Protein AF-A0A3C0EVC9-F1 (afdb_monomer_lite)

pLDDT: mean 76.82, std 20.49, range [36.91, 98.19]

Secondary structure (DSSP, 8-state):
------HHHHHHHGGGS-----THHHHHHHHHHHTTSSS----------------------HHHHHHHHHHHHTTS--EEEEE---GGG-SSSS-TTS--SSS--HHHHHHHT--EEEE------------

Radius of gyration: 25.75 Å; chains: 1; bounding box: 47×61×68 Å

Sequence (131 aa):
MLIGLDHSIYMKIQNYRVKSMNKSVLIKLIVSLWLFGLLVACGEPDPSGPIESSESDTAETEEQLIERAVAIHRRVITLDTHADINTENFTATRNYTEDLDTQVTLPKMEAGGLDVAWFIVYTGQGPLNSE

Structure (mmCIF, N/CA/C/O backbone):
data_AF-A0A3C0EVC9-F1
#
_entry.id   AF-A0A3C0EVC9-F1
#
loop_
_atom_site.group_PDB
_atom_site.id
_atom_site.type_symbol
_atom_site.label_atom_id
_atom_site.label_alt_id
_atom_site.label_comp_id
_atom_site.label_asym_id
_atom_site.label_entity_id
_atom_site.label_seq_id
_atom_site.pdbx_PDB_ins_code
_atom_site.Cartn_x
_atom_site.Cartn_y
_atom_site.Cartn_z
_atom_site.occupancy
_atom_site.B_iso_or_equiv
_atom_site.auth_seq_id
_atom_site.auth_comp_id
_atom_site.auth_asym_id
_atom_site.auth_atom_id
_atom_site.pdbx_PDB_model_num
ATOM 1 N N . MET A 1 1 ? -17.775 -30.521 6.315 1.00 36.91 1 MET A N 1
ATOM 2 C CA . MET A 1 1 ? -16.550 -31.203 6.778 1.00 36.91 1 MET A CA 1
ATOM 3 C C . MET A 1 1 ? -15.847 -30.233 7.709 1.00 36.91 1 MET A C 1
ATOM 5 O O . MET A 1 1 ? -15.376 -29.203 7.254 1.00 36.91 1 MET A O 1
ATOM 9 N N . LEU A 1 2 ? -15.968 -30.477 9.012 1.00 44.25 2 LEU A N 1
ATOM 10 C CA . LEU A 1 2 ? -15.430 -29.636 10.079 1.00 44.25 2 LEU A CA 1
ATOM 11 C C . LEU A 1 2 ? -13.937 -29.917 10.268 1.00 44.25 2 LEU A C 1
ATOM 13 O O . LEU A 1 2 ? -13.563 -31.073 10.429 1.00 44.25 2 LEU A O 1
ATOM 17 N N . ILE A 1 3 ? -13.147 -28.849 10.319 1.00 47.69 3 ILE A N 1
ATOM 18 C CA . ILE A 1 3 ? -12.010 -28.629 11.228 1.00 47.69 3 ILE A CA 1
ATOM 19 C C . ILE A 1 3 ? -11.871 -27.093 11.276 1.00 47.69 3 ILE A C 1
ATOM 21 O O . ILE A 1 3 ? -11.561 -26.485 10.265 1.00 47.69 3 ILE A O 1
ATOM 25 N N . GLY A 1 4 ? -12.230 -26.357 12.327 1.00 53.25 4 GLY A N 1
ATOM 26 C CA . GLY A 1 4 ? -12.262 -26.717 13.741 1.00 53.25 4 GLY A CA 1
ATOM 27 C C . GLY A 1 4 ? -10.970 -26.314 14.456 1.00 53.25 4 GLY A C 1
ATOM 28 O O . GLY A 1 4 ? -10.444 -27.103 15.227 1.00 53.25 4 GLY A O 1
ATOM 29 N N . LEU A 1 5 ? -10.458 -25.109 14.186 1.00 48.84 5 LEU A N 1
ATOM 30 C CA . LEU A 1 5 ? -9.557 -24.365 15.067 1.00 48.84 5 LEU A CA 1
ATOM 31 C C . LEU A 1 5 ? -10.212 -23.002 15.300 1.00 48.84 5 LEU A C 1
ATOM 33 O O . LEU A 1 5 ? -10.556 -22.307 14.347 1.00 48.84 5 LEU A O 1
ATOM 37 N N . ASP A 1 6 ? -10.457 -22.672 16.564 1.00 52.88 6 ASP A N 1
ATOM 38 C CA . ASP A 1 6 ? -11.093 -21.425 16.983 1.00 52.88 6 ASP A CA 1
ATOM 39 C C . ASP A 1 6 ? -10.295 -20.222 16.443 1.00 52.88 6 ASP A C 1
ATOM 41 O O . ASP A 1 6 ? -9.088 -20.106 16.681 1.00 52.88 6 ASP A O 1
ATOM 45 N N . HIS A 1 7 ? -10.962 -19.332 15.699 1.00 54.56 7 HIS A N 1
ATOM 46 C CA . HIS A 1 7 ? -10.379 -18.124 15.099 1.00 54.56 7 HIS A CA 1
ATOM 47 C C . HIS A 1 7 ? -9.677 -17.237 16.154 1.00 54.56 7 HIS A C 1
ATOM 49 O O . HIS A 1 7 ? -8.713 -16.536 15.841 1.00 54.56 7 HIS A O 1
ATOM 55 N N . SER A 1 8 ? -10.078 -17.371 17.426 1.00 49.19 8 SER A N 1
ATOM 56 C CA . SER A 1 8 ? -9.461 -16.754 18.607 1.00 49.19 8 SER A CA 1
ATOM 57 C C . SER A 1 8 ? -7.992 -17.163 18.843 1.00 49.19 8 SER A C 1
ATOM 59 O O . SER A 1 8 ? -7.197 -16.382 19.369 1.00 49.19 8 SER A O 1
ATOM 61 N N . ILE A 1 9 ? -7.577 -18.363 18.415 1.00 52.81 9 ILE A N 1
ATOM 62 C CA . ILE A 1 9 ? -6.213 -18.885 18.624 1.00 52.81 9 ILE A CA 1
ATOM 63 C C . ILE A 1 9 ? -5.240 -18.373 17.546 1.00 52.81 9 ILE A C 1
ATOM 65 O O . ILE A 1 9 ? -4.071 -18.125 17.845 1.00 52.81 9 ILE A O 1
ATOM 69 N N . TYR A 1 10 ? -5.707 -18.136 16.313 1.00 54.00 10 TYR A N 1
ATOM 70 C CA . TYR A 1 10 ? -4.834 -17.755 15.192 1.00 54.00 10 TYR A CA 1
ATOM 71 C C . TYR A 1 10 ? -4.351 -16.295 15.273 1.00 54.00 10 TYR A C 1
ATOM 73 O O . TYR A 1 10 ? -3.175 -16.027 15.026 1.00 54.00 10 TYR A O 1
ATOM 81 N N . MET A 1 11 ? -5.189 -15.354 15.730 1.00 49.53 11 MET A N 1
ATOM 82 C CA . MET A 1 11 ? -4.711 -13.991 16.028 1.00 49.53 11 MET A CA 1
ATOM 83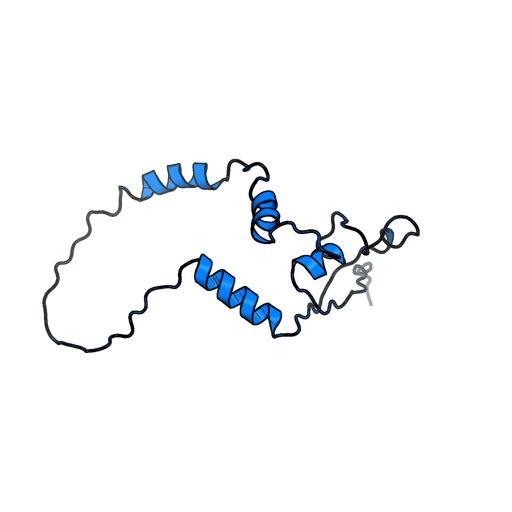 C C . MET A 1 11 ? -3.798 -13.929 17.265 1.00 49.53 11 MET A C 1
ATOM 85 O O . MET A 1 11 ? -2.955 -13.040 17.365 1.00 49.53 11 MET A O 1
ATOM 89 N N . LYS A 1 12 ? -3.885 -14.896 18.189 1.00 53.00 12 LYS A N 1
ATOM 90 C CA . LYS A 1 12 ? -3.031 -14.933 19.389 1.00 53.00 12 LYS A CA 1
ATOM 91 C C . LYS A 1 12 ? -1.573 -15.308 19.076 1.00 53.00 12 LYS A C 1
ATOM 93 O O . LYS A 1 12 ? -0.677 -14.893 19.805 1.00 53.00 12 LYS A O 1
ATOM 98 N N . ILE A 1 13 ? -1.321 -16.027 17.976 1.00 51.44 13 ILE A N 1
ATOM 99 C CA . ILE A 1 13 ? 0.022 -16.458 17.535 1.00 51.44 13 ILE A CA 1
ATOM 100 C C . ILE A 1 13 ? 0.825 -15.309 16.888 1.00 51.44 13 ILE A C 1
ATOM 102 O O . ILE A 1 13 ? 2.040 -15.247 17.067 1.00 51.44 13 ILE A O 1
ATOM 106 N N . GLN A 1 14 ? 0.177 -14.338 16.230 1.00 50.69 14 GLN A N 1
ATOM 107 C CA . GLN A 1 14 ? 0.863 -13.143 15.692 1.00 50.69 14 GLN A CA 1
ATOM 108 C C . GLN A 1 14 ? 1.334 -12.164 16.788 1.00 50.69 14 GLN A C 1
ATOM 110 O O . GLN A 1 14 ? 2.196 -11.324 16.542 1.00 50.69 14 GLN A O 1
ATOM 115 N N . ASN A 1 15 ? 0.845 -12.317 18.023 1.00 50.03 15 ASN A N 1
ATOM 116 C CA . ASN A 1 15 ? 1.226 -11.500 19.180 1.00 50.03 15 ASN A CA 1
ATOM 117 C C . ASN A 1 15 ? 2.526 -11.941 19.898 1.00 50.03 15 ASN A C 1
ATOM 119 O O . ASN A 1 15 ? 2.886 -11.337 20.905 1.00 50.03 15 ASN A O 1
ATOM 123 N N . TYR A 1 16 ? 3.261 -12.955 19.413 1.00 47.09 16 TYR A N 1
ATOM 124 C CA . TYR A 1 16 ? 4.503 -13.450 20.049 1.00 47.09 16 TYR A CA 1
ATOM 125 C C . TYR A 1 16 ? 5.789 -13.244 19.219 1.00 47.09 16 TYR A C 1
ATOM 127 O O . TYR A 1 16 ? 6.798 -13.918 19.440 1.00 47.09 16 TYR A O 1
ATOM 135 N N . ARG A 1 17 ? 5.807 -12.287 18.279 1.00 51.88 17 ARG A N 1
ATOM 136 C CA . ARG A 1 17 ? 7.041 -11.879 17.582 1.00 51.88 17 ARG A CA 1
ATOM 137 C C . ARG A 1 17 ? 7.903 -11.007 18.511 1.00 51.88 17 ARG A C 1
ATOM 13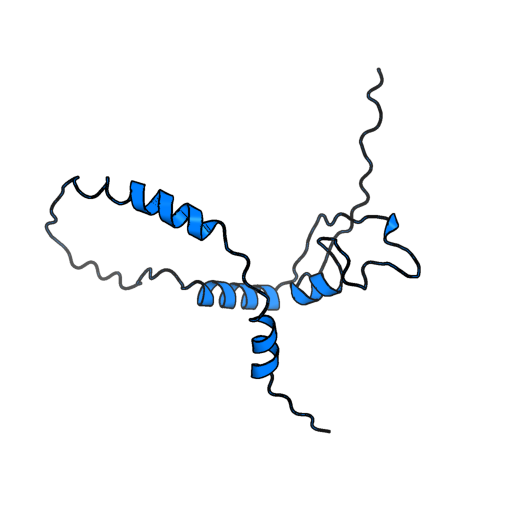9 O O . ARG A 1 17 ? 7.513 -9.906 18.882 1.00 51.88 17 ARG A O 1
ATOM 146 N N . VAL A 1 18 ? 9.058 -11.558 18.896 1.00 50.62 18 VAL A N 1
ATOM 147 C CA . VAL A 1 18 ? 10.167 -10.997 19.696 1.00 50.62 18 VAL A CA 1
ATOM 148 C C . VAL A 1 18 ? 10.188 -9.461 19.756 1.00 50.62 18 VAL A C 1
ATOM 150 O O . VAL A 1 18 ? 10.419 -8.775 18.761 1.00 50.62 18 VAL A O 1
ATOM 153 N N . LYS A 1 19 ? 9.986 -8.934 20.967 1.00 57.03 19 LYS A N 1
ATOM 154 C CA . LYS A 1 19 ? 9.992 -7.506 21.296 1.00 57.03 19 LYS A CA 1
ATOM 155 C C . LYS A 1 19 ? 11.416 -6.951 21.184 1.00 57.03 19 LYS A C 1
ATOM 157 O O . LYS A 1 19 ? 12.255 -7.204 22.045 1.00 57.03 19 LYS A O 1
ATOM 162 N N . SER A 1 20 ? 11.676 -6.183 20.130 1.00 50.34 20 SER A N 1
ATOM 163 C CA . SER A 1 20 ? 12.835 -5.290 20.059 1.00 50.34 20 SER A CA 1
ATOM 164 C C . SER A 1 20 ? 12.790 -4.322 21.246 1.00 50.34 20 SER A C 1
ATOM 166 O O . SER A 1 20 ? 11.722 -3.817 21.606 1.00 50.34 20 SER A O 1
ATOM 168 N N . MET A 1 21 ? 13.924 -4.097 21.912 1.00 65.06 21 MET A N 1
ATOM 169 C CA . MET A 1 21 ? 13.991 -3.152 23.022 1.00 65.06 21 MET A CA 1
ATOM 170 C C . MET A 1 21 ? 13.826 -1.737 22.458 1.00 65.06 21 MET A C 1
ATOM 172 O O . MET A 1 21 ? 14.735 -1.162 21.862 1.00 65.06 21 MET A O 1
ATOM 176 N N . ASN A 1 22 ? 12.609 -1.215 22.588 1.00 55.03 22 ASN A N 1
ATOM 177 C CA . ASN A 1 22 ? 12.179 0.007 21.927 1.00 55.03 22 ASN A CA 1
ATOM 178 C C . ASN A 1 22 ? 12.932 1.230 22.472 1.00 55.03 22 ASN A C 1
ATOM 180 O O . ASN A 1 22 ? 13.086 1.398 23.683 1.00 55.03 22 ASN A O 1
ATOM 184 N N . LYS A 1 23 ? 13.313 2.146 21.570 1.00 59.06 23 LYS A N 1
ATOM 185 C CA . LYS A 1 23 ? 13.918 3.469 21.852 1.00 59.06 23 LYS A CA 1
ATOM 186 C C . LYS A 1 23 ? 13.129 4.301 22.888 1.00 59.06 23 LYS A C 1
ATOM 188 O O . LYS A 1 23 ? 13.657 5.238 23.477 1.00 59.06 23 LYS A O 1
ATOM 193 N N . SER A 1 24 ? 11.890 3.907 23.177 1.00 51.00 24 SER A N 1
ATOM 194 C CA . SER A 1 24 ? 11.037 4.413 24.250 1.00 51.00 24 SER A CA 1
ATOM 195 C C . SER A 1 24 ? 11.520 4.098 25.673 1.00 51.00 24 SER A C 1
ATOM 197 O O . SER A 1 24 ? 11.150 4.824 26.587 1.00 51.00 24 SER A O 1
ATOM 199 N N . VAL A 1 25 ? 12.375 3.096 25.905 1.00 64.56 25 VAL A N 1
ATOM 200 C CA . VAL A 1 25 ? 13.014 2.884 27.225 1.00 64.56 25 VAL A CA 1
ATOM 201 C C . VAL A 1 25 ? 14.067 3.968 27.511 1.00 64.56 25 VAL A C 1
ATOM 203 O O . VAL A 1 25 ? 14.157 4.460 28.631 1.00 64.56 25 VAL A O 1
ATOM 206 N N . LEU A 1 26 ? 14.799 4.410 26.482 1.00 60.56 26 LEU A N 1
ATOM 207 C CA . LEU A 1 26 ? 15.804 5.478 26.562 1.00 60.56 26 LEU A CA 1
ATOM 208 C C . LEU A 1 26 ? 15.160 6.872 26.690 1.00 60.56 26 LEU A C 1
ATOM 210 O O . LEU A 1 26 ? 15.627 7.713 27.452 1.00 60.56 26 LEU A O 1
ATOM 214 N N . ILE A 1 27 ? 14.034 7.093 26.007 1.00 61.00 27 ILE A N 1
ATOM 215 C CA . ILE A 1 27 ? 13.242 8.331 26.107 1.00 61.00 27 ILE A CA 1
ATOM 216 C C . ILE A 1 27 ? 12.574 8.459 27.489 1.00 61.00 27 ILE A C 1
ATOM 218 O O . ILE A 1 27 ? 12.523 9.557 28.037 1.00 61.00 27 ILE A O 1
ATOM 222 N N . LYS A 1 28 ? 12.150 7.348 28.113 1.00 59.16 28 LYS A N 1
ATOM 223 C CA . LYS A 1 28 ? 11.598 7.333 29.484 1.00 59.16 28 LYS A CA 1
ATOM 224 C C . LYS A 1 28 ? 12.577 7.861 30.542 1.00 59.16 28 LYS A C 1
ATOM 226 O O . LYS A 1 28 ? 12.140 8.518 31.480 1.00 59.16 28 LYS A O 1
ATOM 231 N N . LEU A 1 29 ? 13.883 7.640 30.374 1.00 62.38 29 LEU A N 1
ATOM 232 C CA . LEU A 1 29 ? 14.920 8.161 31.278 1.00 62.38 29 LEU A CA 1
ATOM 233 C C . LEU A 1 29 ? 15.147 9.674 31.120 1.00 62.38 29 LEU A C 1
ATOM 235 O O . LEU A 1 29 ? 15.387 10.363 32.105 1.00 62.38 29 LEU A O 1
ATOM 239 N N . ILE A 1 30 ? 15.026 10.202 29.899 1.00 65.06 30 ILE A N 1
ATOM 240 C CA . ILE A 1 30 ? 15.231 11.631 29.607 1.00 65.06 30 ILE A CA 1
ATOM 241 C C . ILE A 1 30 ? 13.985 12.450 29.976 1.00 65.06 30 ILE A C 1
ATOM 243 O O . ILE A 1 30 ? 14.097 13.522 30.564 1.00 65.06 30 ILE A O 1
ATOM 247 N N . VAL A 1 31 ? 12.787 11.924 29.709 1.00 63.66 31 VAL A N 1
ATOM 248 C CA . VAL A 1 31 ? 11.512 12.570 30.068 1.00 63.66 31 VAL A CA 1
ATOM 249 C C . VAL A 1 31 ? 11.295 12.575 31.587 1.00 63.66 31 VAL A C 1
ATOM 251 O O . VAL A 1 31 ? 10.800 13.560 32.128 1.00 63.66 31 VAL A O 1
ATOM 254 N N . SER A 1 32 ? 11.764 11.544 32.301 1.00 63.41 32 SER A N 1
ATOM 255 C CA . SER A 1 32 ? 11.793 11.512 33.772 1.00 63.41 32 SER A CA 1
ATOM 256 C C . SER A 1 32 ? 12.609 12.656 34.391 1.00 63.41 32 SER A C 1
ATOM 258 O O . SER A 1 32 ? 12.326 13.045 35.522 1.00 63.41 32 SER A O 1
ATOM 260 N N . LEU A 1 33 ? 13.612 13.183 33.681 1.00 58.72 33 LEU A N 1
ATOM 261 C CA . LEU A 1 33 ? 14.462 14.284 34.145 1.00 58.72 33 LEU A CA 1
ATOM 262 C C . LEU A 1 33 ? 13.832 15.662 33.866 1.00 58.72 33 LEU A C 1
ATOM 264 O O . LEU A 1 33 ? 14.036 16.597 34.633 1.00 58.72 33 LEU A O 1
ATOM 268 N N . TRP A 1 34 ? 13.015 15.778 32.814 1.00 57.88 34 TRP A N 1
ATOM 269 C CA . TRP A 1 34 ? 12.258 16.996 32.489 1.00 57.88 34 TRP A CA 1
ATOM 270 C C . TRP A 1 34 ? 10.982 17.160 33.328 1.00 57.88 34 TRP A C 1
ATOM 272 O O . TRP A 1 34 ? 10.576 18.282 33.622 1.00 57.88 34 TRP A O 1
ATOM 282 N N . LEU A 1 35 ? 10.376 16.057 33.772 1.00 59.09 35 LEU A N 1
ATOM 283 C CA . LEU A 1 35 ? 9.112 16.072 3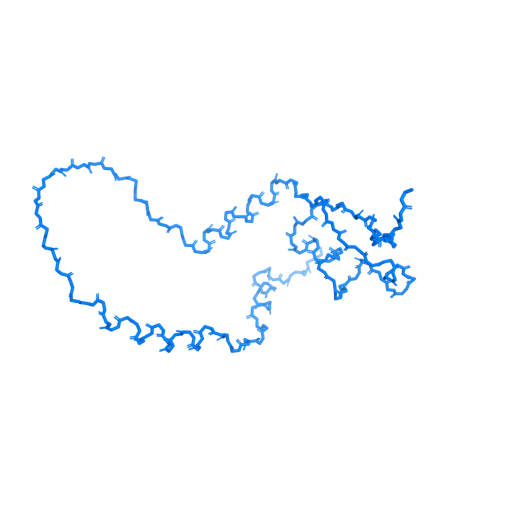4.515 1.00 59.09 35 LEU A CA 1
ATOM 284 C C . LEU A 1 35 ? 9.246 16.570 35.970 1.00 59.09 35 LEU A C 1
ATOM 286 O O . LEU A 1 35 ? 8.262 16.998 36.562 1.00 59.09 35 LEU A O 1
ATOM 290 N N . PHE A 1 36 ? 10.453 16.579 36.545 1.00 53.62 36 PHE A N 1
ATOM 291 C CA . PHE A 1 36 ? 10.676 17.072 37.912 1.00 53.62 36 PHE A CA 1
ATOM 292 C C . PHE A 1 36 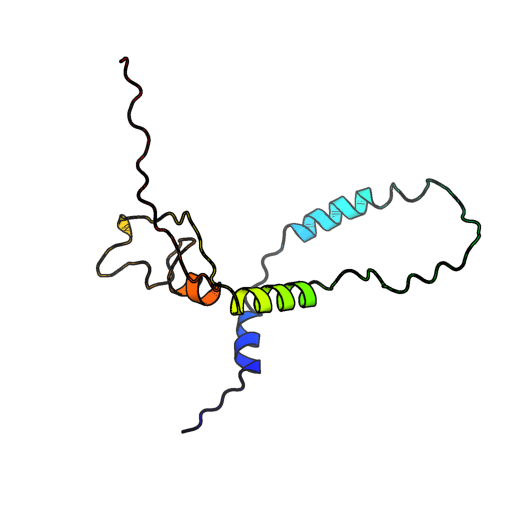? 10.788 18.609 38.001 1.00 53.62 36 PHE A C 1
ATOM 294 O O . PHE A 1 36 ? 10.649 19.175 39.082 1.00 53.62 36 PHE A O 1
ATOM 301 N N . GLY A 1 37 ? 11.024 19.299 36.877 1.00 57.72 37 GLY A N 1
ATOM 302 C CA . GLY A 1 37 ? 11.242 20.753 36.834 1.00 57.72 37 GLY A CA 1
ATOM 303 C C . GLY A 1 37 ? 9.979 21.615 36.706 1.00 57.72 37 GLY A C 1
ATOM 304 O O . GLY A 1 37 ? 10.071 22.829 36.857 1.00 57.72 37 GLY A O 1
ATOM 305 N N . LEU A 1 38 ? 8.806 21.026 36.439 1.00 54.84 38 LEU A N 1
ATOM 306 C CA . LEU A 1 38 ? 7.594 21.768 36.052 1.00 54.84 38 LEU A CA 1
ATOM 307 C C . LEU A 1 38 ? 6.460 21.734 37.098 1.00 54.84 38 LEU A C 1
ATOM 309 O O . LEU A 1 38 ? 5.302 21.936 36.749 1.00 54.84 38 LEU A O 1
ATOM 313 N N . LEU A 1 39 ? 6.763 21.451 38.370 1.00 57.72 39 LEU A N 1
ATOM 314 C CA . LEU A 1 39 ? 5.758 21.328 39.441 1.00 57.72 39 LEU A CA 1
ATOM 315 C C . LEU A 1 39 ? 5.618 22.558 40.359 1.00 57.72 39 LEU A C 1
ATOM 317 O O . LEU A 1 39 ? 4.944 22.469 41.379 1.00 57.72 39 LEU A O 1
ATOM 321 N N . VAL A 1 40 ? 6.200 23.718 40.031 1.00 59.91 40 VAL A N 1
ATOM 322 C CA . VAL A 1 40 ? 6.063 24.927 40.877 1.00 59.91 40 VAL A CA 1
ATOM 323 C C . VAL A 1 40 ? 5.790 26.188 40.044 1.00 59.91 40 VAL A C 1
ATOM 325 O O . VAL A 1 40 ? 6.607 27.102 39.990 1.00 59.91 40 VAL A O 1
ATOM 328 N N . ALA A 1 41 ? 4.624 26.254 39.396 1.00 50.38 41 ALA A N 1
ATOM 329 C CA . ALA A 1 41 ? 4.056 27.512 38.897 1.00 50.38 41 ALA A CA 1
ATOM 330 C C . ALA A 1 41 ? 2.533 27.536 39.154 1.00 50.38 41 ALA A C 1
ATOM 332 O O . ALA A 1 41 ? 1.798 26.691 38.653 1.00 50.38 41 ALA A O 1
ATOM 333 N N . CYS A 1 42 ? 2.108 28.462 40.017 1.00 52.97 42 CYS A N 1
ATOM 334 C CA . CYS A 1 42 ? 0.829 28.534 40.737 1.00 52.97 42 CYS A CA 1
ATOM 335 C C . CYS A 1 42 ? -0.423 28.919 39.920 1.00 52.97 42 CYS A C 1
ATOM 337 O O . CYS A 1 42 ? -0.319 29.620 38.917 1.00 52.97 42 CYS A O 1
ATOM 339 N N . GLY A 1 43 ? -1.605 28.620 40.490 1.00 43.03 43 GLY A N 1
ATOM 340 C CA . GLY A 1 43 ? -2.860 29.373 40.296 1.00 43.03 43 GLY A CA 1
ATOM 341 C C . GLY A 1 43 ? -4.119 28.622 40.772 1.00 43.03 43 GLY A C 1
ATOM 342 O O . GLY A 1 43 ? -4.477 27.617 40.172 1.00 43.03 43 GLY A O 1
ATOM 343 N N . GLU A 1 44 ? -4.771 29.087 41.847 1.00 61.22 44 GLU A N 1
ATOM 344 C CA . GLU A 1 44 ? -5.976 28.497 42.479 1.00 61.22 44 GLU A CA 1
ATOM 345 C C . GLU A 1 44 ? -7.291 28.726 41.682 1.00 61.22 44 GLU A C 1
ATOM 347 O O . GLU A 1 44 ? -7.354 29.665 40.885 1.00 61.22 44 GLU A O 1
ATOM 352 N N . PRO A 1 45 ? -8.355 27.914 41.899 1.00 58.91 45 PRO A N 1
ATOM 353 C CA . PRO A 1 45 ? -9.642 28.007 41.191 1.00 58.91 45 PRO A CA 1
ATOM 354 C C . PRO A 1 45 ? -10.763 28.651 42.037 1.00 58.91 45 PRO A C 1
ATOM 356 O O . PRO A 1 45 ? -10.832 28.364 43.229 1.00 58.91 45 PRO A O 1
ATOM 359 N N . ASP A 1 46 ? -11.688 29.428 41.437 1.00 48.81 46 ASP A N 1
ATOM 360 C CA . ASP A 1 46 ? -13.039 29.660 42.012 1.00 48.81 46 ASP A CA 1
ATOM 361 C C . ASP A 1 46 ? -14.077 30.243 40.993 1.00 48.81 46 ASP A C 1
ATOM 363 O O . ASP A 1 46 ? -13.688 30.574 39.870 1.00 48.81 46 ASP A O 1
ATOM 367 N N . PRO A 1 47 ? -15.400 30.356 41.289 1.00 63.16 47 PRO A N 1
ATOM 368 C CA . PRO A 1 47 ? -16.432 29.400 40.859 1.00 63.16 47 PRO A CA 1
ATOM 369 C C . PRO A 1 47 ? -17.684 30.090 40.250 1.00 63.16 47 PRO A C 1
ATOM 371 O O . PRO A 1 47 ? -18.176 31.081 40.783 1.00 63.16 47 PRO A O 1
ATOM 374 N N . SER A 1 48 ? -18.302 29.585 39.176 1.00 48.34 48 SER A N 1
ATOM 375 C CA . SER A 1 48 ? -19.752 29.811 38.933 1.00 48.34 48 SER A CA 1
ATOM 376 C C . SER A 1 48 ? -20.258 29.190 37.634 1.00 48.34 48 SER A C 1
ATOM 378 O O . SER A 1 48 ? -19.809 29.536 36.547 1.00 48.34 48 SER A O 1
ATOM 380 N N . GLY A 1 49 ? -21.296 28.360 37.767 1.00 51.09 49 GLY A N 1
ATOM 381 C CA . GLY A 1 49 ? -22.229 28.020 36.691 1.00 51.09 49 GLY A CA 1
ATOM 382 C C . GLY A 1 49 ? -22.334 26.518 36.420 1.00 51.09 49 GLY A C 1
ATOM 383 O O . GLY A 1 49 ? -21.353 25.918 35.988 1.00 51.09 49 GLY A O 1
ATOM 384 N N . PRO A 1 50 ? -23.509 25.888 36.610 1.00 49.44 50 PRO A N 1
ATOM 385 C CA . PRO A 1 50 ? -23.769 24.587 36.019 1.00 49.44 50 PRO A CA 1
ATOM 386 C C . PRO A 1 50 ? -23.996 24.798 34.518 1.00 49.44 50 PRO A C 1
ATOM 388 O O . PRO A 1 50 ? -25.066 25.239 34.102 1.00 49.44 50 PRO A O 1
ATOM 391 N N . ILE A 1 51 ? -22.979 24.513 33.707 1.00 50.56 51 ILE A N 1
ATOM 392 C CA . ILE A 1 51 ? -23.171 24.242 32.283 1.00 50.56 51 ILE A CA 1
ATOM 393 C C . ILE A 1 51 ? -23.308 22.730 32.160 1.00 50.56 51 ILE A C 1
ATOM 395 O O . ILE A 1 51 ? -22.328 21.988 32.208 1.00 50.56 51 ILE A O 1
ATOM 399 N N . GLU A 1 52 ? -24.552 22.284 32.025 1.00 54.84 52 GLU A N 1
ATOM 400 C CA . GLU A 1 52 ? -24.888 20.955 31.529 1.00 54.84 52 GLU A CA 1
ATOM 401 C C . GLU A 1 52 ? -24.390 20.856 30.076 1.00 54.84 52 GLU A C 1
ATOM 403 O O . GLU A 1 52 ? -25.054 21.246 29.121 1.00 54.84 52 GLU A O 1
ATOM 408 N N . SER A 1 53 ? -23.151 20.397 29.924 1.00 49.88 53 SER A N 1
ATOM 409 C CA . SER A 1 53 ? -22.577 19.917 28.667 1.00 49.88 53 SER A CA 1
ATOM 410 C C . SER A 1 53 ? -22.004 18.534 28.941 1.00 49.88 53 SER A C 1
ATOM 412 O O . SER A 1 53 ? -20.803 18.322 29.059 1.00 49.88 53 SER A O 1
ATOM 414 N N . SER A 1 54 ? -22.904 17.575 29.144 1.00 53.25 54 SER A N 1
ATOM 415 C CA . SER A 1 54 ? -22.550 16.164 29.255 1.00 53.25 54 SER A CA 1
ATOM 416 C C . SER A 1 54 ? -22.455 15.533 27.864 1.00 53.25 54 SER A C 1
ATOM 418 O O . SER A 1 54 ? -23.201 14.616 27.536 1.00 53.25 54 SER A O 1
ATOM 420 N N . GLU A 1 55 ? -21.535 16.017 27.042 1.00 54.03 55 GLU A N 1
ATOM 421 C CA . GLU A 1 55 ? -20.824 15.128 26.131 1.00 54.03 55 GLU A CA 1
ATOM 422 C C . GLU A 1 55 ? -19.409 15.074 26.679 1.00 54.03 55 GLU A C 1
ATOM 424 O O . GLU A 1 55 ? -18.610 15.992 26.514 1.00 54.03 55 GLU A O 1
ATOM 429 N N . SER A 1 56 ? -19.147 14.034 27.471 1.00 49.00 56 SER A N 1
ATOM 430 C CA . SER A 1 56 ? -17.801 13.741 27.925 1.00 49.00 56 SER A CA 1
ATOM 431 C C . SER A 1 56 ? -16.946 13.517 26.687 1.00 49.00 56 SER A C 1
ATOM 433 O O . SER A 1 56 ? -17.035 12.468 26.047 1.00 49.00 56 SER A O 1
ATOM 435 N N . ASP A 1 57 ? -16.111 14.501 26.385 1.00 59.44 57 ASP A N 1
ATOM 436 C CA . ASP A 1 57 ? -15.000 14.435 25.441 1.00 59.44 57 ASP A CA 1
ATOM 437 C C . ASP A 1 57 ? -13.900 13.524 26.026 1.00 59.44 57 ASP A C 1
ATOM 439 O O . ASP A 1 57 ? -12.741 13.891 26.222 1.00 59.44 57 ASP A O 1
ATOM 443 N N . THR A 1 58 ? -14.296 12.322 26.448 1.00 76.06 58 THR A N 1
ATOM 444 C CA . THR A 1 58 ? -13.370 11.261 26.806 1.00 76.06 58 THR A CA 1
ATOM 445 C C . THR A 1 58 ? -12.741 10.803 25.509 1.00 76.06 58 THR A C 1
ATOM 447 O O . THR A 1 58 ? -13.404 10.152 24.701 1.00 76.06 58 THR A O 1
ATOM 450 N N . ALA A 1 59 ? -11.474 11.175 25.320 1.00 86.81 59 ALA A N 1
ATOM 451 C CA . ALA A 1 59 ? -10.649 10.691 24.227 1.00 86.81 59 ALA A CA 1
ATOM 452 C C . ALA A 1 59 ? -10.816 9.172 24.086 1.00 86.81 59 ALA A C 1
ATOM 454 O O . ALA A 1 59 ? -10.749 8.434 25.075 1.00 86.81 59 ALA A O 1
ATOM 455 N N . GLU A 1 60 ? -11.067 8.719 22.858 1.00 92.69 60 GLU A N 1
ATOM 456 C CA . GLU A 1 60 ? -11.146 7.294 22.558 1.00 92.69 60 GLU A CA 1
ATOM 457 C C . GLU A 1 60 ? -9.840 6.593 22.964 1.00 92.69 60 GLU A C 1
ATOM 459 O O . GLU A 1 60 ? -8.743 7.151 22.871 1.00 92.69 60 GLU A O 1
ATOM 464 N N . THR A 1 61 ? -9.959 5.351 23.422 1.00 96.69 61 THR A N 1
ATOM 465 C CA . THR A 1 61 ? -8.800 4.478 23.639 1.00 96.69 61 THR A CA 1
ATOM 466 C C . THR A 1 61 ? -8.145 4.115 22.304 1.00 96.69 61 THR A C 1
ATOM 468 O O . THR A 1 61 ? -8.783 4.162 21.249 1.00 96.69 61 THR A O 1
ATOM 471 N N . GLU A 1 62 ? -6.873 3.716 22.335 1.00 96.81 62 GLU A N 1
ATOM 472 C CA . GLU A 1 62 ? -6.152 3.271 21.136 1.00 96.81 62 GLU A CA 1
ATOM 473 C C . GLU A 1 62 ? -6.865 2.084 20.467 1.00 96.81 62 GLU A C 1
ATOM 475 O O . GLU A 1 62 ? -6.998 2.036 19.244 1.00 96.81 62 GLU A O 1
ATOM 480 N N . GLU A 1 63 ? -7.414 1.167 21.263 1.00 97.25 63 GLU A N 1
ATOM 481 C CA . GLU A 1 63 ? -8.179 0.023 20.777 1.00 97.25 63 GLU A CA 1
ATOM 482 C C . GLU A 1 63 ? -9.459 0.449 20.044 1.00 97.25 63 GLU A C 1
ATOM 484 O O . GLU A 1 63 ? -9.751 -0.074 18.967 1.00 97.25 63 GLU A O 1
ATOM 489 N N . GLN A 1 64 ? -10.196 1.427 20.585 1.00 97.31 64 GLN A N 1
ATOM 490 C CA . GLN A 1 64 ? -11.399 1.977 19.947 1.00 97.31 64 GLN A CA 1
ATOM 491 C C . GLN A 1 64 ? -11.067 2.698 18.636 1.00 97.31 64 GLN A C 1
ATOM 493 O O . GLN A 1 64 ? -11.784 2.537 17.644 1.00 97.31 64 GLN A O 1
ATOM 498 N N . LEU A 1 65 ? -9.957 3.441 18.608 1.00 96.75 65 LEU A N 1
ATOM 499 C CA . LEU A 1 65 ? -9.464 4.103 17.403 1.00 96.75 65 LEU A CA 1
ATOM 500 C C . LEU A 1 65 ? -9.142 3.074 16.313 1.00 96.75 65 LEU A C 1
ATOM 502 O O . LEU A 1 65 ? -9.589 3.220 15.171 1.00 96.75 65 LEU A O 1
ATOM 506 N N . ILE A 1 66 ? -8.407 2.012 16.660 1.00 96.62 66 ILE A N 1
ATOM 507 C CA . ILE A 1 66 ? -8.035 0.939 15.728 1.00 96.62 66 ILE A CA 1
ATOM 508 C C . ILE A 1 66 ? -9.279 0.214 15.209 1.00 96.62 66 ILE A C 1
ATOM 510 O O . ILE A 1 66 ? -9.406 0.007 14.000 1.00 96.62 66 ILE A O 1
ATOM 514 N N . GLU A 1 67 ? -10.219 -0.150 16.084 1.00 97.50 67 GLU A N 1
ATOM 515 C CA . GLU A 1 67 ? -11.459 -0.824 15.685 1.00 97.50 67 GLU A CA 1
ATOM 516 C C . GLU A 1 67 ? -12.263 0.028 14.697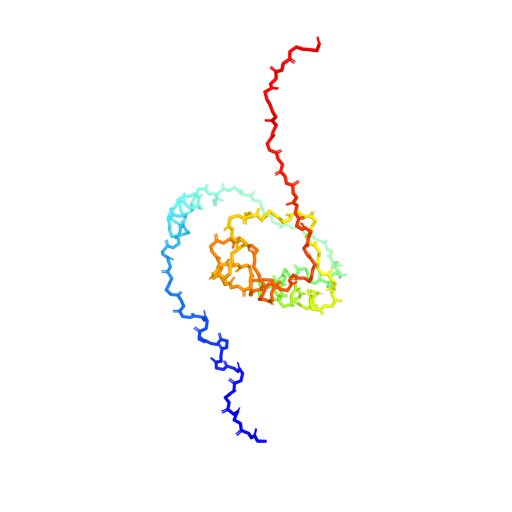 1.00 97.50 67 GLU A C 1
ATOM 518 O O . GLU A 1 67 ? -12.698 -0.457 13.645 1.00 97.50 67 GLU A O 1
ATOM 523 N N . ARG A 1 68 ? -12.397 1.325 14.988 1.00 97.06 68 ARG A N 1
ATOM 524 C CA . ARG A 1 68 ? -13.087 2.280 14.122 1.00 97.06 68 ARG A CA 1
ATOM 525 C C . ARG A 1 68 ? -12.386 2.435 12.774 1.00 97.06 68 ARG A C 1
ATOM 527 O O . ARG A 1 68 ? -13.062 2.429 11.742 1.00 97.06 68 ARG A O 1
ATOM 534 N N . ALA A 1 69 ? -11.056 2.526 12.758 1.00 96.69 69 ALA A N 1
ATOM 535 C CA . ALA A 1 69 ? -10.270 2.593 11.528 1.00 96.69 69 ALA A CA 1
ATOM 536 C C . ALA A 1 69 ? -10.466 1.335 10.665 1.00 96.69 69 ALA A C 1
ATOM 538 O O . ALA A 1 69 ? -10.812 1.445 9.488 1.00 96.69 69 ALA A O 1
ATOM 539 N N . VAL A 1 70 ? -10.356 0.139 11.251 1.00 95.94 70 VAL A N 1
ATOM 540 C CA . VAL A 1 70 ? -10.574 -1.134 10.540 1.00 95.94 70 VAL A CA 1
ATOM 541 C C . VAL A 1 70 ? -12.002 -1.227 9.991 1.00 95.94 70 VAL A C 1
ATOM 543 O O . VAL A 1 70 ? -12.204 -1.656 8.855 1.00 95.94 70 VAL A O 1
ATOM 546 N N . ALA A 1 71 ? -13.006 -0.791 10.755 1.00 97.38 71 ALA A N 1
ATOM 547 C CA . ALA A 1 71 ? -14.394 -0.772 10.300 1.00 97.38 71 ALA A CA 1
ATOM 548 C C . ALA A 1 71 ? -14.625 0.184 9.115 1.00 97.38 71 ALA A C 1
ATOM 550 O O . ALA A 1 71 ? -15.485 -0.081 8.274 1.00 97.38 71 ALA A O 1
ATOM 551 N N . ILE A 1 72 ? -13.892 1.298 9.030 1.00 97.31 72 ILE A N 1
ATOM 552 C CA . ILE A 1 72 ? -13.907 2.181 7.854 1.00 97.31 72 ILE A CA 1
ATOM 553 C C . ILE A 1 72 ? -13.233 1.484 6.670 1.00 97.31 72 ILE A C 1
ATOM 555 O O . ILE A 1 72 ? -13.876 1.350 5.632 1.00 97.31 72 ILE A O 1
ATOM 559 N N . HIS A 1 73 ? -12.010 0.972 6.843 1.00 96.81 73 HIS A N 1
ATOM 560 C CA . HIS A 1 73 ? -11.248 0.291 5.787 1.00 96.81 73 HIS A CA 1
ATOM 561 C C . HIS A 1 73 ? -12.009 -0.883 5.153 1.00 96.81 73 HIS A C 1
ATOM 563 O O . HIS A 1 73 ? -11.929 -1.080 3.952 1.00 96.81 73 HIS A O 1
ATOM 569 N N . ARG A 1 74 ? -12.825 -1.619 5.919 1.00 96.38 74 ARG A N 1
ATOM 570 C CA . ARG A 1 74 ? -13.660 -2.717 5.389 1.00 96.38 74 ARG A CA 1
ATOM 571 C C . ARG A 1 74 ? -14.832 -2.278 4.502 1.00 96.38 74 ARG A C 1
ATOM 573 O O . ARG A 1 74 ? -15.448 -3.128 3.867 1.00 96.38 74 ARG A O 1
ATOM 580 N N . ARG A 1 75 ? -15.221 -1.000 4.532 1.00 97.94 75 ARG A N 1
ATOM 581 C CA . ARG A 1 75 ? -16.409 -0.474 3.828 1.00 97.94 75 ARG A CA 1
ATOM 582 C C . ARG A 1 75 ? -16.065 0.414 2.638 1.00 97.94 75 ARG A C 1
ATOM 584 O O . ARG A 1 75 ? -16.959 0.732 1.858 1.00 97.94 75 ARG A O 1
ATOM 591 N N . VAL A 1 76 ? -14.819 0.861 2.540 1.00 98.00 76 VAL A N 1
ATOM 592 C CA . VAL A 1 76 ? -14.348 1.773 1.494 1.00 98.00 76 VAL A CA 1
ATOM 593 C C . VAL A 1 76 ? -13.409 1.036 0.552 1.00 98.00 76 VAL A C 1
ATOM 595 O O . VAL A 1 76 ? -12.824 0.036 0.942 1.00 98.00 76 VAL A O 1
ATOM 598 N N . ILE A 1 77 ? -13.260 1.557 -0.665 1.00 98.19 77 ILE A N 1
ATOM 599 C CA . ILE A 1 77 ? -12.194 1.135 -1.574 1.00 98.19 77 ILE A CA 1
ATOM 600 C C . ILE A 1 77 ? -10.975 1.989 -1.253 1.00 98.19 77 ILE A C 1
ATOM 602 O O . ILE A 1 77 ? -11.031 3.217 -1.374 1.00 98.19 77 ILE A O 1
ATOM 606 N N . THR A 1 78 ? -9.888 1.358 -0.838 1.00 98.00 78 THR A N 1
ATOM 607 C CA . THR A 1 78 ? -8.611 2.038 -0.642 1.00 98.00 78 THR A CA 1
ATOM 608 C C . THR A 1 78 ? -7.839 2.092 -1.954 1.00 98.00 78 THR A C 1
ATOM 610 O O . THR A 1 78 ? -7.791 1.136 -2.730 1.00 98.00 78 THR A O 1
ATOM 613 N N . LEU A 1 79 ? -7.246 3.250 -2.224 1.00 98.06 79 LEU A N 1
ATOM 614 C CA . LEU A 1 79 ? -6.502 3.484 -3.448 1.00 98.06 79 LEU A CA 1
ATOM 615 C C . LEU A 1 79 ? -5.208 4.217 -3.128 1.00 98.06 79 LEU A C 1
ATOM 617 O O . LEU A 1 79 ? -5.234 5.292 -2.529 1.00 98.06 79 LEU A O 1
ATOM 621 N N . ASP A 1 80 ? -4.099 3.646 -3.577 1.00 97.06 80 ASP A N 1
ATOM 622 C CA . ASP A 1 80 ? -2.800 4.302 -3.609 1.00 97.06 80 ASP A CA 1
ATOM 623 C C . ASP A 1 80 ? -2.507 4.772 -5.038 1.00 97.06 80 ASP A C 1
ATOM 625 O O . ASP A 1 80 ? -2.511 3.984 -5.987 1.00 97.06 80 ASP A O 1
ATOM 629 N N . THR A 1 81 ? -2.279 6.073 -5.204 1.00 96.88 81 THR A N 1
ATOM 630 C CA . THR A 1 81 ? -1.990 6.693 -6.502 1.00 96.88 81 THR A CA 1
ATOM 631 C C . THR A 1 81 ? -0.527 6.570 -6.927 1.00 96.88 81 THR A C 1
ATOM 633 O O . THR A 1 81 ? -0.198 6.992 -8.035 1.00 96.88 81 THR A O 1
ATOM 636 N N . HIS A 1 82 ? 0.367 6.079 -6.063 1.00 96.19 82 HIS A N 1
ATOM 637 C CA . HIS A 1 82 ? 1.798 6.046 -6.345 1.00 96.19 82 HIS A CA 1
ATOM 638 C C . HIS A 1 82 ? 2.506 4.882 -5.641 1.00 96.19 82 HIS A C 1
ATOM 640 O O . HIS A 1 82 ? 3.100 5.043 -4.578 1.00 96.19 82 HIS A O 1
ATOM 646 N N . ALA A 1 83 ? 2.495 3.714 -6.280 1.00 95.06 83 ALA A N 1
ATOM 647 C CA . ALA A 1 83 ? 3.233 2.547 -5.817 1.00 95.06 83 ALA A CA 1
ATOM 648 C C . ALA A 1 83 ? 4.463 2.292 -6.702 1.00 95.06 83 ALA A C 1
ATOM 650 O O . ALA A 1 83 ? 4.341 1.850 -7.849 1.00 95.06 83 ALA A O 1
ATOM 651 N N . ASP A 1 84 ? 5.648 2.550 -6.147 1.00 92.94 84 ASP A N 1
ATOM 652 C CA . ASP A 1 84 ? 6.925 2.228 -6.785 1.00 92.94 84 ASP A CA 1
ATOM 653 C C . ASP A 1 84 ? 7.118 0.712 -6.907 1.00 92.94 84 ASP A C 1
ATOM 655 O O . ASP A 1 84 ? 6.945 -0.051 -5.950 1.00 92.94 84 ASP A O 1
ATOM 659 N N . ILE A 1 85 ? 7.552 0.275 -8.088 1.00 91.88 85 ILE A N 1
ATOM 660 C CA . ILE A 1 85 ? 7.902 -1.117 -8.368 1.00 91.88 85 ILE A CA 1
ATOM 661 C C . ILE A 1 85 ? 9.293 -1.203 -8.997 1.00 91.88 85 ILE A C 1
ATOM 663 O O . ILE A 1 85 ? 9.696 -0.346 -9.780 1.00 91.88 85 ILE A O 1
ATOM 667 N N . ASN A 1 86 ? 10.029 -2.269 -8.680 1.00 91.81 86 ASN A N 1
ATOM 668 C CA . ASN A 1 86 ? 11.282 -2.588 -9.354 1.00 91.81 86 ASN A CA 1
ATOM 669 C C . ASN A 1 86 ? 11.006 -3.645 -10.430 1.00 91.81 86 ASN A C 1
ATOM 671 O O . ASN A 1 86 ? 10.564 -4.756 -10.126 1.00 91.81 86 ASN A O 1
ATOM 675 N N . THR A 1 87 ? 11.287 -3.303 -11.686 1.00 90.19 87 THR A N 1
ATOM 676 C CA . THR A 1 87 ? 11.106 -4.196 -12.838 1.00 90.19 87 THR A CA 1
ATOM 677 C C . THR A 1 87 ? 11.995 -5.441 -12.770 1.00 90.19 87 THR A C 1
ATOM 679 O O . THR A 1 87 ? 11.606 -6.488 -13.281 1.00 90.19 87 THR A O 1
ATOM 682 N N . GLU A 1 88 ? 13.122 -5.386 -12.055 1.00 92.31 88 GLU A N 1
ATOM 683 C CA . GLU A 1 88 ? 13.995 -6.540 -11.797 1.00 92.31 88 GLU A CA 1
ATOM 684 C C . GLU A 1 88 ? 13.291 -7.647 -10.999 1.00 92.31 88 GLU A C 1
ATOM 686 O O . GLU A 1 88 ? 13.680 -8.812 -11.072 1.00 92.31 88 GLU A O 1
ATOM 691 N N . ASN A 1 89 ? 12.227 -7.309 -10.260 1.00 94.12 89 ASN A N 1
ATOM 692 C CA . ASN A 1 89 ? 11.403 -8.283 -9.556 1.00 94.12 89 ASN A CA 1
ATOM 693 C C . ASN A 1 89 ? 10.360 -8.949 -10.466 1.00 94.12 89 ASN A C 1
ATOM 695 O O . ASN A 1 89 ? 9.577 -9.722 -9.954 1.00 94.12 89 ASN A O 1
ATOM 699 N N . PHE A 1 90 ? 10.267 -8.685 -11.771 1.00 91.56 90 PHE A N 1
ATOM 700 C CA . PHE A 1 90 ? 9.294 -9.369 -12.640 1.00 91.56 90 PHE A CA 1
ATOM 701 C C . PHE A 1 90 ? 9.942 -10.541 -13.378 1.00 91.56 90 PHE A C 1
ATOM 703 O O . PHE A 1 90 ? 10.124 -10.522 -14.594 1.00 91.56 90 PHE A O 1
ATOM 710 N N . THR A 1 91 ? 10.292 -11.585 -12.626 1.00 95.12 91 THR A N 1
ATOM 711 C CA . THR A 1 91 ? 10.872 -12.820 -13.173 1.00 95.12 91 THR A CA 1
ATOM 712 C C . THR A 1 91 ? 9.933 -14.010 -12.974 1.00 95.12 91 THR A C 1
ATOM 714 O O . THR A 1 91 ? 8.959 -13.948 -12.222 1.00 95.12 91 THR A O 1
ATOM 717 N N . ALA A 1 92 ? 10.237 -15.133 -13.629 1.00 95.56 92 ALA A N 1
ATOM 718 C CA . ALA A 1 92 ? 9.452 -16.361 -13.488 1.00 95.56 92 ALA A CA 1
ATOM 719 C C . ALA A 1 92 ? 9.458 -16.929 -12.056 1.00 95.56 92 ALA A C 1
ATOM 721 O O . ALA A 1 92 ? 8.521 -17.622 -11.674 1.00 95.56 92 ALA A O 1
ATOM 722 N N . THR A 1 93 ? 10.507 -16.657 -11.275 1.00 96.19 93 THR A N 1
ATOM 723 C CA . THR A 1 93 ? 10.718 -17.247 -9.941 1.00 96.19 93 THR A CA 1
ATOM 724 C C . THR A 1 93 ? 10.645 -16.244 -8.803 1.00 96.19 93 THR A C 1
ATOM 726 O O . THR A 1 93 ? 10.682 -16.650 -7.650 1.00 96.19 93 THR A O 1
ATOM 729 N N . ARG A 1 94 ? 10.614 -14.950 -9.117 1.00 95.69 94 ARG A N 1
ATOM 730 C CA . ARG A 1 94 ? 10.540 -13.865 -8.145 1.00 95.69 94 ARG A CA 1
ATOM 731 C C . ARG A 1 94 ? 9.617 -12.795 -8.691 1.00 95.69 94 ARG A C 1
ATOM 733 O O . ARG A 1 94 ? 9.928 -12.331 -9.789 1.00 95.69 94 ARG A O 1
ATOM 740 N N . ASN A 1 95 ? 8.538 -12.457 -7.976 1.00 96.00 95 ASN A N 1
ATOM 741 C CA . ASN A 1 95 ? 7.600 -11.374 -8.310 1.00 96.00 95 ASN A CA 1
ATOM 742 C C . ASN A 1 95 ? 6.623 -11.007 -7.179 1.00 96.00 95 ASN A C 1
ATOM 744 O O . ASN A 1 95 ? 6.585 -11.622 -6.124 1.00 96.00 95 ASN A O 1
ATOM 748 N N . TYR A 1 96 ? 5.820 -9.966 -7.403 1.00 96.06 96 TYR A N 1
ATOM 749 C CA . TYR A 1 96 ? 4.952 -9.344 -6.398 1.00 96.06 96 TYR A CA 1
ATOM 750 C C . TYR A 1 96 ? 3.772 -10.207 -5.913 1.00 96.06 96 TYR A C 1
ATOM 752 O O . TYR A 1 96 ? 3.018 -9.751 -5.051 1.00 96.06 96 TYR A O 1
ATOM 760 N N . THR A 1 97 ? 3.606 -11.439 -6.411 1.00 96.12 97 THR A N 1
ATOM 761 C CA . THR A 1 97 ? 2.673 -12.406 -5.809 1.00 96.12 97 THR A CA 1
ATOM 762 C C . THR A 1 97 ? 3.182 -12.976 -4.485 1.00 96.12 97 THR A C 1
ATOM 764 O O . THR A 1 97 ? 2.402 -13.560 -3.741 1.00 96.12 97 THR A O 1
ATOM 767 N N . GLU A 1 98 ? 4.476 -12.843 -4.189 1.00 96.75 98 GLU A N 1
ATOM 768 C CA . GLU A 1 98 ? 5.088 -13.319 -2.947 1.00 96.75 98 GLU A CA 1
ATOM 769 C C . GLU A 1 98 ? 5.444 -12.163 -1.994 1.00 96.75 98 GLU A C 1
ATOM 771 O O . GLU A 1 98 ? 5.404 -10.986 -2.360 1.00 96.75 98 GLU A O 1
ATOM 776 N N . ASP A 1 99 ? 5.804 -12.485 -0.749 1.00 96.62 99 ASP A N 1
ATOM 777 C CA . ASP A 1 99 ? 6.235 -11.486 0.235 1.00 96.62 99 ASP A CA 1
ATOM 778 C C . ASP A 1 99 ? 7.710 -11.096 0.035 1.00 96.62 99 ASP A C 1
ATOM 780 O O . ASP A 1 99 ? 8.628 -11.621 0.664 1.00 96.62 99 ASP A O 1
ATOM 784 N N . LEU A 1 100 ? 7.932 -10.179 -0.904 1.00 96.38 100 LEU A N 1
ATOM 785 C CA . LEU A 1 100 ? 9.219 -9.544 -1.175 1.00 96.38 100 LEU A CA 1
ATOM 786 C C . LEU A 1 100 ? 9.605 -8.529 -0.091 1.00 96.38 100 LEU A C 1
ATOM 788 O O . LEU A 1 100 ? 8.749 -7.966 0.586 1.00 96.38 100 LEU A O 1
ATOM 792 N N . ASP A 1 101 ? 10.892 -8.185 -0.013 1.00 95.31 101 ASP A N 1
ATOM 793 C CA . ASP A 1 101 ? 11.391 -7.043 0.773 1.00 95.31 101 ASP A CA 1
ATOM 794 C C . ASP A 1 101 ? 11.115 -5.694 0.071 1.00 95.31 101 ASP A C 1
ATOM 796 O O . ASP A 1 101 ? 12.006 -4.899 -0.216 1.00 95.31 101 ASP A O 1
ATOM 800 N N . THR A 1 102 ? 9.852 -5.475 -0.295 1.00 94.06 102 THR A N 1
ATOM 801 C CA . THR A 1 102 ? 9.298 -4.227 -0.837 1.00 94.06 102 THR A CA 1
ATOM 802 C C . THR A 1 102 ? 8.101 -3.805 0.013 1.00 94.06 102 THR A C 1
ATOM 804 O O . THR A 1 102 ? 7.527 -4.614 0.744 1.00 94.06 102 THR A O 1
ATOM 807 N N . GLN A 1 103 ? 7.702 -2.534 -0.053 1.00 95.75 103 GLN A N 1
ATOM 808 C CA . GLN A 1 103 ? 6.567 -2.034 0.737 1.00 95.75 103 GLN A CA 1
ATOM 809 C C . GLN A 1 103 ? 5.222 -2.583 0.250 1.00 95.75 103 GLN A C 1
ATOM 811 O O . GLN A 1 103 ? 4.353 -2.891 1.061 1.00 95.75 103 GLN A O 1
ATOM 816 N N . VAL A 1 104 ? 5.078 -2.743 -1.067 1.00 95.75 104 VAL A N 1
ATOM 817 C CA . VAL A 1 104 ? 3.861 -3.242 -1.712 1.00 95.75 104 VAL A CA 1
ATOM 818 C C . VAL A 1 104 ? 4.147 -4.613 -2.321 1.00 95.75 104 VAL A C 1
ATOM 820 O O . VAL A 1 104 ? 5.124 -4.766 -3.053 1.00 95.75 104 VAL A O 1
ATOM 823 N N . THR A 1 105 ? 3.310 -5.596 -1.990 1.00 96.88 105 THR A N 1
ATOM 824 C CA . THR A 1 105 ? 3.196 -6.946 -2.580 1.00 96.88 105 THR A CA 1
ATOM 825 C C . THR A 1 105 ? 1.750 -7.413 -2.418 1.00 96.88 105 THR A C 1
ATOM 827 O O . THR A 1 105 ? 1.057 -6.893 -1.543 1.00 96.88 105 THR A O 1
ATOM 830 N N . LEU A 1 106 ? 1.278 -8.395 -3.195 1.00 96.94 106 LEU A N 1
ATOM 831 C CA . LEU A 1 106 ? -0.096 -8.898 -3.037 1.00 96.94 106 LEU A CA 1
ATOM 832 C C . LEU A 1 106 ? -0.384 -9.390 -1.604 1.00 96.94 106 LEU A C 1
ATOM 834 O O . LEU A 1 106 ? -1.377 -8.937 -1.036 1.00 96.94 106 LEU A O 1
ATOM 838 N N . PRO A 1 107 ? 0.495 -10.178 -0.941 1.00 97.94 107 PRO A N 1
ATOM 839 C CA . PRO A 1 107 ? 0.265 -10.563 0.454 1.00 97.94 107 PRO A CA 1
ATOM 840 C C . PRO A 1 107 ? 0.151 -9.371 1.419 1.00 97.94 107 PRO A C 1
ATOM 842 O O . PRO A 1 107 ? -0.641 -9.402 2.360 1.00 97.94 107 PRO A O 1
ATOM 845 N N . LYS A 1 108 ? 0.921 -8.296 1.195 1.00 97.81 108 LYS A N 1
ATOM 846 C CA . LYS A 1 108 ? 0.867 -7.078 2.020 1.00 97.81 108 LYS A CA 1
ATOM 847 C C . LYS A 1 108 ? -0.371 -6.234 1.733 1.00 97.81 108 LYS A C 1
ATOM 849 O O . LYS A 1 108 ? -0.930 -5.664 2.665 1.00 97.81 108 LYS A O 1
ATOM 854 N N . MET A 1 109 ? -0.813 -6.180 0.478 1.00 97.56 109 MET A N 1
ATOM 855 C CA . MET A 1 109 ? -2.059 -5.520 0.084 1.00 97.56 109 MET A CA 1
ATOM 856 C C . MET A 1 109 ? -3.264 -6.202 0.734 1.00 97.56 109 MET A C 1
ATOM 858 O O . MET A 1 109 ? -4.089 -5.522 1.337 1.00 97.56 109 MET A O 1
ATOM 862 N N . GLU A 1 110 ? -3.317 -7.536 0.708 1.00 97.12 110 GLU A N 1
ATOM 863 C CA . GLU A 1 110 ? -4.369 -8.316 1.370 1.00 97.12 110 GLU A CA 1
ATOM 864 C C . GLU A 1 110 ? -4.356 -8.120 2.893 1.00 97.12 110 GLU A C 1
ATOM 866 O O . GLU A 1 110 ? -5.399 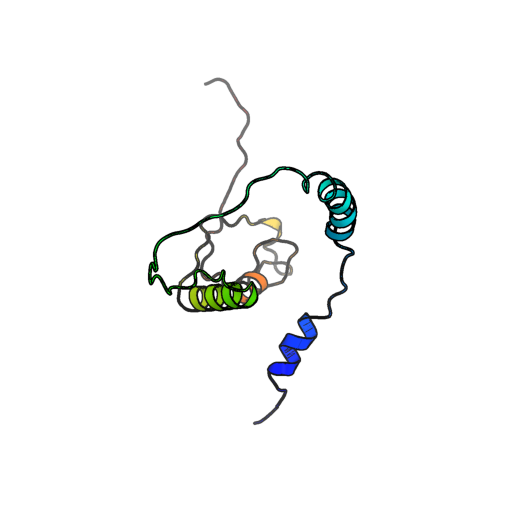-7.873 3.498 1.00 97.12 110 GLU A O 1
ATOM 871 N N . ALA A 1 111 ? -3.177 -8.179 3.522 1.00 96.75 111 ALA A N 1
ATOM 872 C CA . ALA A 1 111 ? -3.045 -7.992 4.967 1.00 96.75 111 ALA A CA 1
ATOM 873 C C . ALA A 1 111 ? -3.368 -6.556 5.422 1.00 96.75 111 ALA A C 1
ATOM 875 O O . ALA A 1 111 ? -3.905 -6.364 6.513 1.00 96.75 111 ALA A O 1
ATOM 876 N N . GLY A 1 112 ? -3.025 -5.556 4.604 1.00 95.06 112 GLY A N 1
ATOM 877 C CA . GLY A 1 112 ? -3.232 -4.133 4.883 1.00 95.06 112 GLY A CA 1
ATOM 878 C C . GLY A 1 112 ? -4.576 -3.571 4.413 1.00 95.06 112 GLY A C 1
ATOM 879 O O . GLY A 1 112 ? -4.915 -2.449 4.784 1.00 95.06 112 GLY A O 1
ATOM 880 N N . GLY A 1 113 ? -5.342 -4.322 3.615 1.00 96.81 113 GLY A N 1
ATOM 881 C CA . GLY A 1 113 ? -6.594 -3.855 3.017 1.00 96.81 113 GLY A CA 1
ATOM 882 C C . GLY A 1 113 ? -6.389 -2.757 1.969 1.00 96.81 113 GLY A C 1
ATOM 883 O O . GLY A 1 113 ? -7.115 -1.762 2.001 1.00 96.81 113 GLY A O 1
ATOM 884 N N . LEU A 1 114 ? -5.380 -2.905 1.097 1.00 97.62 114 LEU A N 1
ATOM 885 C CA . LEU A 1 114 ? -5.163 -2.046 -0.073 1.00 97.62 114 LEU A CA 1
ATOM 886 C C . LEU A 1 114 ? -5.836 -2.655 -1.314 1.00 97.62 114 LEU A C 1
ATOM 888 O O . LEU A 1 114 ? -5.340 -3.647 -1.846 1.00 97.62 114 LEU A O 1
ATOM 892 N N . ASP A 1 115 ? -6.931 -2.059 -1.785 1.00 98.06 115 ASP A N 1
ATOM 893 C CA . ASP A 1 115 ? -7.735 -2.613 -2.883 1.00 98.06 115 ASP A CA 1
ATOM 894 C C . ASP A 1 115 ? -7.167 -2.268 -4.265 1.00 98.06 115 ASP A C 1
ATOM 896 O O . ASP A 1 115 ? -7.193 -3.089 -5.183 1.00 98.06 115 ASP A O 1
ATOM 900 N N . VAL A 1 116 ? -6.660 -1.042 -4.430 1.00 97.81 116 VAL A N 1
ATOM 901 C CA . VAL A 1 116 ? -6.151 -0.531 -5.708 1.00 97.81 116 VAL A CA 1
ATOM 902 C C . VAL A 1 116 ? -4.797 0.136 -5.507 1.00 97.81 116 VAL A C 1
ATOM 904 O O . VAL A 1 116 ? -4.643 1.019 -4.670 1.00 97.81 116 VAL A O 1
ATOM 907 N N . ALA A 1 117 ? -3.820 -0.240 -6.328 1.00 96.06 117 ALA A N 1
ATOM 908 C CA . ALA A 1 117 ? -2.524 0.423 -6.391 1.00 96.06 117 ALA A CA 1
ATOM 909 C C . ALA A 1 117 ? -2.237 0.871 -7.826 1.00 96.06 117 ALA A C 1
ATOM 911 O O . ALA A 1 117 ? -2.384 0.095 -8.774 1.00 96.06 117 ALA A O 1
ATOM 912 N N . TRP A 1 118 ? -1.809 2.120 -7.986 1.00 96.19 118 TRP A N 1
ATOM 913 C CA . TRP A 1 118 ? -1.318 2.639 -9.253 1.00 96.19 118 TRP A CA 1
ATOM 914 C C . TRP A 1 118 ? 0.190 2.413 -9.342 1.00 96.19 118 TRP A C 1
ATOM 916 O O . TRP A 1 118 ? 0.978 3.133 -8.728 1.00 96.19 118 TRP A O 1
ATOM 926 N N . PHE A 1 119 ? 0.595 1.398 -10.105 1.00 92.38 119 PHE A N 1
ATOM 927 C CA . PHE A 1 119 ? 2.011 1.118 -10.326 1.00 92.38 119 PHE A CA 1
ATOM 928 C C . PHE A 1 119 ? 2.596 2.112 -11.316 1.00 92.38 119 PHE A C 1
ATOM 930 O O . PHE A 1 119 ? 2.153 2.213 -12.464 1.00 92.38 119 PHE A O 1
ATOM 937 N N . ILE A 1 120 ? 3.584 2.865 -10.853 1.00 90.12 120 ILE A N 1
ATOM 938 C CA . ILE A 1 120 ? 4.195 3.923 -11.645 1.00 90.12 120 ILE A CA 1
ATOM 939 C C . ILE A 1 120 ? 5.369 3.389 -12.456 1.00 90.12 120 ILE A C 1
ATOM 941 O O . ILE A 1 120 ? 6.111 2.500 -12.041 1.00 90.12 120 ILE A O 1
ATOM 945 N N . VAL A 1 121 ? 5.552 3.991 -13.626 1.00 85.00 121 VAL A N 1
ATOM 946 C CA . VAL A 1 121 ? 6.786 3.889 -14.399 1.00 85.00 121 VAL A CA 1
ATOM 947 C C . VAL A 1 121 ? 7.491 5.227 -14.255 1.00 85.00 121 VAL A C 1
ATOM 949 O O . VAL A 1 121 ? 7.128 6.205 -14.907 1.00 85.00 121 VAL A O 1
ATOM 952 N N . TYR A 1 122 ? 8.472 5.276 -13.358 1.00 85.69 122 TYR A N 1
ATOM 953 C CA . TYR A 1 122 ? 9.333 6.433 -13.162 1.00 85.69 122 TYR A CA 1
ATOM 954 C C . TYR A 1 122 ? 10.664 6.210 -13.875 1.00 85.69 122 TYR A C 1
ATOM 956 O O . TYR A 1 122 ? 11.234 5.118 -13.855 1.00 85.69 122 TYR A O 1
ATOM 964 N N . THR A 1 123 ? 11.173 7.266 -14.497 1.00 86.56 123 THR A N 1
ATOM 965 C CA . THR A 1 123 ? 12.531 7.304 -15.027 1.00 86.56 123 THR A CA 1
ATOM 966 C C . THR A 1 123 ? 13.246 8.504 -14.430 1.00 86.56 123 THR A C 1
ATOM 968 O O . THR A 1 123 ? 12.652 9.571 -14.261 1.00 86.56 123 THR A O 1
ATOM 971 N N . GLY A 1 124 ? 14.513 8.311 -14.065 1.00 87.56 124 GLY A N 1
ATOM 972 C CA . GLY A 1 124 ? 15.340 9.392 -13.551 1.00 87.56 124 GLY A CA 1
ATOM 973 C C . GLY A 1 124 ? 15.474 10.515 -14.577 1.00 87.56 124 GLY A C 1
ATOM 974 O O . GLY A 1 124 ? 15.460 10.282 -15.787 1.00 87.56 124 GLY A O 1
ATOM 975 N N . GLN A 1 125 ? 15.636 11.741 -14.086 1.00 91.06 125 GLN A N 1
ATOM 976 C CA . GLN A 1 125 ? 15.964 12.876 -14.941 1.00 91.06 125 GLN A CA 1
ATOM 977 C C . GLN A 1 125 ? 17.265 12.586 -15.712 1.00 91.06 125 GLN A C 1
ATOM 979 O O . GLN A 1 125 ? 18.247 12.116 -15.133 1.00 91.06 125 GLN A O 1
ATOM 984 N N . GLY A 1 126 ? 17.273 12.871 -17.016 1.00 90.38 126 GLY A N 1
ATOM 985 C CA . GLY A 1 126 ? 18.482 12.793 -17.838 1.00 90.38 126 GLY A CA 1
ATOM 986 C C . GLY A 1 126 ? 19.502 13.895 -17.508 1.00 90.38 126 GLY A C 1
ATOM 987 O O . GLY A 1 126 ? 19.261 14.735 -16.638 1.00 90.38 126 GLY A O 1
ATOM 988 N N . PRO A 1 127 ? 20.649 13.934 -18.208 1.00 92.38 127 PRO A N 1
ATOM 989 C CA . PRO A 1 127 ? 21.610 15.023 -18.069 1.00 92.38 127 PRO A CA 1
ATOM 990 C C . PRO A 1 127 ? 20.970 16.386 -18.364 1.00 92.38 127 PRO A C 1
ATOM 992 O O . PRO A 1 127 ? 20.157 16.505 -19.276 1.00 92.38 127 PRO A O 1
ATOM 995 N N . LEU A 1 128 ? 21.376 17.418 -17.625 1.00 90.56 128 LEU A N 1
ATOM 996 C CA . LEU A 1 128 ? 21.048 18.806 -17.950 1.00 90.56 128 LEU A CA 1
ATOM 997 C C . LEU A 1 128 ? 21.985 19.283 -19.070 1.00 90.56 128 LEU A C 1
ATOM 999 O O . LEU A 1 128 ? 23.182 19.461 -18.850 1.00 90.56 128 LEU A O 1
ATOM 1003 N N . ASN A 1 129 ? 21.447 19.464 -20.269 1.00 90.19 129 ASN A N 1
ATOM 1004 C CA . ASN A 1 129 ? 22.117 20.022 -21.441 1.00 90.19 129 ASN A CA 1
ATOM 1005 C C . ASN A 1 129 ? 21.576 21.429 -21.753 1.00 90.19 129 ASN A C 1
ATOM 1007 O O . ASN A 1 129 ? 20.457 21.766 -21.377 1.00 90.19 129 ASN A O 1
ATOM 1011 N N . SER A 1 130 ? 22.389 22.272 -22.397 1.00 85.06 130 SER A N 1
ATOM 1012 C CA . SER A 1 130 ? 21.914 23.560 -22.917 1.00 85.06 130 SER A CA 1
ATOM 1013 C C . SER A 1 130 ? 20.882 23.329 -24.021 1.00 85.06 130 SER A C 1
ATOM 1015 O O . SER A 1 130 ? 21.103 22.444 -24.854 1.00 85.06 130 SER A O 1
ATOM 1017 N N . GLU A 1 131 ? 19.807 24.120 -24.024 1.00 70.31 131 GLU A N 1
ATOM 1018 C CA . GLU A 1 131 ? 18.810 24.139 -25.109 1.00 70.31 131 GLU A CA 1
ATOM 1019 C C . GLU A 1 131 ? 19.373 24.682 -26.428 1.00 70.31 131 GLU A C 1
ATOM 1021 O O . GLU A 1 131 ? 20.241 25.588 -26.379 1.00 70.31 131 GLU A O 1
#

Foldseek 3Di:
DDDDDPPVVVVVVVVPDDDDPDCVVVVVVVVVVVVVPPPDDDDDDDDDDPDPPPPPPPPDDPVRVVVVVVVVLVVDAAEAQEDEDDPVQPDPVGHLCDDDPGCHGPVNCVVVSHRYYNYDDDDDDDDDDDD